Protein AF-A0A349BL53-F1 (afdb_monomer_lite)

Structure (mmCIF, N/CA/C/O backbone):
data_AF-A0A349BL53-F1
#
_entry.id   AF-A0A349BL53-F1
#
loop_
_atom_site.group_PDB
_atom_site.id
_atom_site.type_symbol
_atom_site.label_atom_id
_atom_site.label_alt_id
_atom_site.label_comp_id
_atom_site.label_asym_id
_atom_site.label_entity_id
_atom_site.label_seq_id
_atom_site.pdbx_PDB_ins_code
_atom_site.Cartn_x
_atom_site.Cartn_y
_atom_site.Cartn_z
_atom_site.occupancy
_atom_site.B_iso_or_equiv
_atom_site.auth_seq_id
_atom_site.auth_comp_id
_atom_site.auth_asym_id
_atom_site.auth_atom_id
_atom_site.pdbx_PDB_model_num
ATOM 1 N N . MET A 1 1 ? -9.165 11.372 7.588 1.00 89.75 1 MET A N 1
ATOM 2 C CA . MET A 1 1 ? -8.861 10.393 6.516 1.00 89.75 1 MET A CA 1
ATOM 3 C C . MET A 1 1 ? -7.797 10.986 5.606 1.00 89.75 1 MET A C 1
ATOM 5 O O . MET A 1 1 ? -7.931 12.148 5.241 1.00 89.75 1 MET A O 1
ATOM 9 N N . TYR A 1 2 ? -6.776 10.208 5.248 1.00 96.00 2 TYR A N 1
ATOM 10 C CA . TYR A 1 2 ? -5.708 10.583 4.321 1.00 96.00 2 TYR A CA 1
ATOM 11 C C . TYR A 1 2 ? -5.761 9.689 3.077 1.00 96.00 2 TYR A C 1
ATOM 13 O O . TYR A 1 2 ? -5.496 8.489 3.150 1.00 96.00 2 TYR A O 1
ATOM 21 N N . ASN A 1 3 ? -6.157 10.275 1.949 1.00 96.12 3 ASN A N 1
ATOM 22 C CA . ASN A 1 3 ? -6.179 9.621 0.642 1.00 96.12 3 ASN A CA 1
ATOM 23 C C . ASN A 1 3 ? -4.854 9.888 -0.073 1.00 96.12 3 ASN A C 1
ATOM 25 O O . ASN A 1 3 ? -4.431 11.043 -0.137 1.00 96.12 3 ASN A O 1
ATOM 29 N N . CYS A 1 4 ? -4.209 8.848 -0.593 1.00 94.88 4 CYS A N 1
ATOM 30 C CA . CYS A 1 4 ? -2.828 8.959 -1.051 1.00 94.88 4 CYS A CA 1
ATOM 31 C C . CYS A 1 4 ? -2.473 7.955 -2.153 1.00 94.88 4 CYS A C 1
ATOM 33 O O . CYS A 1 4 ? -3.197 6.993 -2.411 1.00 94.88 4 CYS A O 1
ATOM 35 N N . GLY A 1 5 ? -1.361 8.208 -2.843 1.00 92.38 5 GLY A N 1
ATOM 36 C CA . GLY A 1 5 ? -0.928 7.404 -3.986 1.00 92.38 5 GLY A CA 1
ATOM 37 C C . GLY A 1 5 ? -0.255 6.091 -3.592 1.00 92.38 5 GLY A C 1
ATOM 38 O O . GLY A 1 5 ? 0.064 5.298 -4.478 1.00 92.38 5 GLY A O 1
ATOM 39 N N . GLY A 1 6 ? -0.005 5.892 -2.296 1.00 90.88 6 GLY A N 1
ATOM 40 C CA . GLY A 1 6 ? 0.696 4.738 -1.756 1.00 90.88 6 GLY A CA 1
ATOM 41 C C . GLY A 1 6 ? 2.187 4.731 -2.078 1.00 90.88 6 GLY A C 1
ATOM 42 O O . GLY A 1 6 ? 2.806 3.713 -1.848 1.00 90.88 6 GLY A O 1
ATOM 43 N N . TYR A 1 7 ? 2.757 5.805 -2.628 1.00 95.50 7 TYR A N 1
ATOM 44 C CA . TYR A 1 7 ? 4.176 5.932 -3.010 1.00 95.50 7 TYR A CA 1
ATOM 45 C C . TYR A 1 7 ? 4.871 7.062 -2.228 1.00 95.50 7 TYR A C 1
ATOM 47 O O . TYR A 1 7 ? 5.886 7.619 -2.636 1.00 95.50 7 TYR A O 1
ATOM 55 N N . GLU A 1 8 ? 4.283 7.445 -1.100 1.00 96.00 8 GLU A N 1
ATOM 56 C CA . GLU A 1 8 ? 4.856 8.389 -0.155 1.00 96.00 8 GLU A CA 1
ATOM 57 C C . GLU A 1 8 ? 6.094 7.781 0.518 1.00 96.00 8 GLU A C 1
ATOM 59 O O . GLU A 1 8 ? 6.185 6.567 0.712 1.00 96.00 8 GLU A O 1
ATOM 64 N N . SER A 1 9 ? 7.049 8.622 0.917 1.00 96.56 9 SER A N 1
ATOM 65 C CA . SER A 1 9 ? 8.196 8.136 1.679 1.00 96.56 9 SER A CA 1
ATOM 66 C C . SER A 1 9 ? 7.756 7.648 3.061 1.00 96.56 9 SER A C 1
ATOM 68 O O . SER A 1 9 ? 6.836 8.191 3.684 1.00 96.56 9 SER A O 1
ATOM 70 N N . VAL A 1 10 ? 8.443 6.629 3.574 1.00 97.50 10 VAL A N 1
ATOM 71 C CA . VAL A 1 10 ? 8.178 6.089 4.916 1.00 97.50 10 VAL A CA 1
ATOM 72 C C . VAL A 1 10 ? 8.403 7.164 5.979 1.00 97.50 10 VAL A C 1
ATOM 74 O O . VAL A 1 10 ? 7.678 7.224 6.970 1.00 97.50 10 VAL A O 1
ATOM 77 N N . GLU A 1 11 ? 9.380 8.042 5.764 1.00 98.00 11 GLU A N 1
ATOM 78 C CA . GLU A 1 11 ? 9.682 9.185 6.619 1.00 98.00 11 GLU A CA 1
ATOM 79 C C . GLU A 1 11 ? 8.480 10.126 6.717 1.00 98.00 11 GLU A C 1
ATOM 81 O O . GLU A 1 11 ? 8.101 10.506 7.822 1.00 98.00 11 GLU A O 1
ATOM 86 N N . THR A 1 12 ? 7.834 10.449 5.590 1.00 97.19 12 THR A N 1
ATOM 87 C CA . THR A 1 12 ? 6.620 11.272 5.588 1.00 97.19 12 THR A CA 1
ATOM 88 C C . THR A 1 12 ? 5.489 10.592 6.347 1.00 97.19 12 THR A C 1
ATOM 90 O O . THR A 1 12 ? 4.846 11.247 7.162 1.00 97.19 12 THR A O 1
ATOM 93 N N . ILE A 1 13 ? 5.264 9.289 6.147 1.00 98.31 13 ILE A N 1
ATOM 94 C CA . ILE A 1 13 ? 4.195 8.583 6.868 1.00 98.31 13 ILE A CA 1
ATOM 95 C C . ILE A 1 13 ? 4.471 8.559 8.376 1.00 98.31 13 ILE A C 1
ATOM 97 O O . ILE A 1 13 ? 3.557 8.809 9.156 1.00 98.31 13 ILE A O 1
ATOM 101 N N . LYS A 1 14 ? 5.718 8.353 8.818 1.00 98.19 14 LYS A N 1
ATOM 102 C CA . LYS A 1 14 ? 6.083 8.397 10.250 1.00 98.19 14 LYS A CA 1
ATOM 103 C C . LYS A 1 14 ? 5.747 9.728 10.918 1.00 98.19 14 LYS A C 1
ATOM 105 O O . LYS A 1 14 ? 5.334 9.735 12.073 1.00 98.19 14 LYS A O 1
ATOM 110 N N . LEU A 1 15 ? 5.896 10.845 10.205 1.00 98.12 15 LEU A N 1
ATOM 111 C CA . LEU A 1 15 ? 5.556 12.174 10.728 1.00 98.12 15 LEU A CA 1
ATOM 112 C C . LEU A 1 15 ? 4.051 12.360 10.975 1.00 98.12 15 LEU A C 1
ATOM 114 O O . LEU A 1 15 ? 3.662 13.284 11.684 1.00 98.12 15 LEU A O 1
ATOM 118 N N . LEU A 1 16 ? 3.213 11.500 10.396 1.00 97.75 16 LEU A N 1
ATOM 119 C CA . LEU A 1 16 ? 1.758 11.541 10.523 1.00 97.75 16 LEU A CA 1
ATOM 120 C C . LEU A 1 16 ? 1.219 10.633 11.647 1.00 97.75 16 LEU A C 1
ATOM 122 O O . LEU A 1 16 ? -0.000 10.560 11.833 1.00 97.75 16 LEU A O 1
ATOM 126 N N . ASP A 1 17 ? 2.096 9.962 12.406 1.00 97.88 17 ASP A N 1
ATOM 127 C CA . ASP A 1 17 ? 1.692 9.067 13.495 1.00 97.88 17 ASP A CA 1
ATOM 128 C C . ASP A 1 17 ? 0.894 9.818 14.573 1.00 97.88 17 ASP A C 1
ATOM 130 O O . ASP A 1 17 ? 1.277 10.889 15.043 1.00 97.88 17 ASP A O 1
ATOM 134 N N . GLY A 1 18 ? -0.260 9.263 14.936 1.00 97.38 18 GLY A N 1
ATOM 135 C CA . GLY A 1 18 ? -1.221 9.880 15.853 1.00 97.38 18 GLY A CA 1
ATOM 136 C C . GLY A 1 18 ? -2.084 11.001 15.259 1.00 97.38 18 GLY A C 1
ATOM 137 O O . GLY A 1 18 ? -3.004 11.448 15.939 1.00 97.38 18 GLY A O 1
ATOM 138 N N . ILE A 1 19 ? -1.845 11.434 14.014 1.00 97.88 19 ILE A N 1
ATOM 139 C CA . ILE A 1 19 ? -2.633 12.491 13.349 1.00 97.88 19 ILE A CA 1
ATOM 140 C C . ILE A 1 19 ? -3.746 11.893 12.482 1.00 97.88 19 ILE A C 1
ATOM 142 O O . ILE A 1 19 ? -4.841 12.448 12.386 1.00 97.88 19 ILE A O 1
ATOM 146 N N . ILE A 1 20 ? -3.468 10.771 11.818 1.00 98.12 20 ILE A N 1
ATOM 147 C CA . ILE A 1 20 ? -4.371 10.184 10.829 1.00 98.12 20 ILE A CA 1
ATOM 148 C C . ILE A 1 20 ? -5.093 8.973 11.411 1.00 98.12 2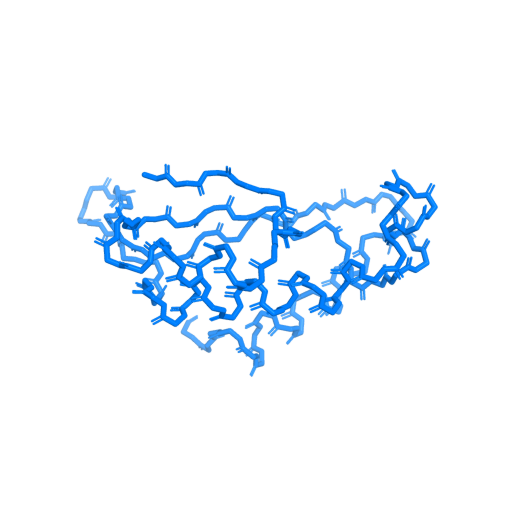0 ILE A C 1
ATOM 150 O O . ILE A 1 20 ? -4.470 7.979 11.767 1.00 98.12 20 ILE A O 1
ATOM 154 N N . ASP A 1 21 ? -6.426 9.019 11.428 1.00 97.94 21 ASP A N 1
ATOM 155 C CA . ASP A 1 21 ? -7.235 7.866 11.842 1.00 97.94 21 ASP A CA 1
ATOM 156 C C . ASP A 1 21 ? -7.381 6.813 10.737 1.00 97.94 21 ASP A C 1
ATOM 158 O O . ASP A 1 21 ? -7.393 5.614 11.006 1.00 97.94 21 ASP A O 1
ATOM 162 N N . ILE A 1 22 ? -7.517 7.244 9.478 1.00 98.38 22 ILE A N 1
ATOM 163 C CA . ILE A 1 22 ? -7.771 6.352 8.337 1.00 98.38 22 ILE A CA 1
ATOM 164 C C . ILE A 1 22 ? -6.826 6.691 7.196 1.00 98.38 22 ILE A C 1
ATOM 166 O O . ILE A 1 22 ? -6.876 7.814 6.683 1.00 98.38 22 ILE A O 1
ATOM 170 N N . TYR A 1 23 ? -6.050 5.702 6.763 1.00 98.56 23 TYR A N 1
ATOM 171 C CA . TYR A 1 23 ? -5.253 5.757 5.539 1.00 98.56 23 TYR A CA 1
ATOM 172 C C . TYR A 1 23 ? -5.983 5.057 4.397 1.00 98.56 23 TYR A C 1
ATOM 174 O O . TYR A 1 23 ? -6.547 3.978 4.580 1.00 98.56 23 TYR A O 1
ATOM 182 N N . MET A 1 24 ? -5.943 5.662 3.211 1.00 98.06 24 MET A N 1
ATOM 183 C CA . MET A 1 24 ? -6.529 5.104 1.996 1.00 98.06 24 MET A CA 1
ATOM 184 C C . MET A 1 24 ? -5.545 5.201 0.817 1.00 98.06 24 MET A C 1
ATOM 186 O O . MET A 1 24 ? -5.684 6.107 -0.008 1.00 98.06 24 MET A O 1
ATOM 190 N N . PRO A 1 25 ? -4.509 4.339 0.760 1.00 97.88 25 PRO A N 1
ATOM 191 C CA . PRO A 1 25 ? -3.538 4.341 -0.327 1.00 97.88 25 PRO A CA 1
ATOM 192 C C . PRO A 1 25 ? -4.047 3.611 -1.573 1.00 97.88 25 PRO A C 1
ATOM 194 O O . PRO A 1 25 ? -4.703 2.567 -1.487 1.00 97.88 25 PRO A O 1
ATOM 197 N N . ASP A 1 26 ? -3.641 4.114 -2.734 1.00 97.19 26 ASP A N 1
ATOM 198 C CA . ASP A 1 26 ? -3.749 3.405 -4.006 1.00 97.19 26 ASP A CA 1
ATOM 199 C C . ASP A 1 26 ? -2.553 2.468 -4.205 1.00 97.19 26 ASP A C 1
ATOM 201 O O . ASP A 1 26 ? -1.468 2.911 -4.563 1.00 97.19 26 ASP A O 1
ATOM 205 N N . PHE A 1 27 ? -2.744 1.158 -4.044 1.00 96.88 27 PHE A N 1
ATOM 206 C CA . PHE A 1 27 ? -1.727 0.155 -4.372 1.00 96.88 27 PHE A CA 1
ATOM 207 C C . PHE A 1 27 ? -1.884 -0.290 -5.831 1.00 96.88 27 PHE A C 1
ATOM 209 O O . PHE A 1 27 ? -2.620 -1.227 -6.156 1.00 96.88 27 PHE A O 1
ATOM 216 N N . LYS A 1 28 ? -1.215 0.425 -6.735 1.00 96.25 28 LYS A N 1
ATOM 217 C CA . LYS A 1 28 ? -1.454 0.368 -8.183 1.00 96.25 28 LYS A CA 1
ATOM 218 C C . LYS A 1 28 ? -0.787 -0.816 -8.880 1.00 96.25 28 LYS A C 1
ATOM 220 O O . LYS A 1 28 ? -1.374 -1.375 -9.801 1.00 96.25 28 LYS A O 1
ATOM 225 N N . TYR A 1 29 ? 0.418 -1.191 -8.451 1.00 97.94 29 TYR A N 1
ATOM 226 C CA . TYR A 1 29 ? 1.258 -2.152 -9.172 1.00 97.94 29 TYR A CA 1
ATOM 227 C C . TYR A 1 29 ? 1.927 -3.160 -8.240 1.00 97.94 29 TYR A C 1
ATOM 229 O O . TYR A 1 29 ? 2.484 -2.791 -7.213 1.00 97.94 29 TYR A O 1
ATOM 237 N N . GLY A 1 30 ? 1.935 -4.429 -8.643 1.00 97.38 30 GLY A N 1
ATOM 238 C CA . GLY A 1 30 ? 2.692 -5.510 -8.011 1.00 97.38 30 GLY A CA 1
ATOM 239 C C . GLY A 1 30 ? 4.094 -5.727 -8.594 1.00 97.38 30 GLY A C 1
ATOM 240 O O . GLY A 1 30 ? 4.826 -6.575 -8.092 1.00 97.38 30 GLY A O 1
ATOM 241 N N . ASN A 1 31 ? 4.471 -4.989 -9.646 1.00 97.00 31 ASN A N 1
ATOM 242 C CA . ASN A 1 31 ? 5.791 -5.042 -10.282 1.00 97.00 31 ASN A CA 1
ATOM 243 C C . ASN A 1 31 ? 6.259 -3.641 -10.725 1.00 97.00 31 ASN A C 1
ATOM 245 O O . ASN A 1 31 ? 5.449 -2.806 -11.137 1.00 97.00 31 ASN A O 1
ATOM 249 N N . ASN A 1 32 ? 7.573 -3.403 -10.682 1.00 97.69 32 ASN A N 1
ATOM 250 C CA . ASN A 1 32 ? 8.171 -2.113 -11.043 1.00 97.69 32 ASN A CA 1
ATOM 251 C C . ASN A 1 32 ? 8.217 -1.842 -12.546 1.00 97.69 32 ASN A C 1
ATOM 253 O O . ASN A 1 32 ? 8.273 -0.685 -12.952 1.00 97.69 32 ASN A O 1
ATOM 257 N N . GLU A 1 33 ? 8.173 -2.873 -13.389 1.00 97.56 33 GLU A N 1
ATOM 258 C CA . GLU A 1 33 ? 8.166 -2.688 -14.842 1.00 97.56 33 GLU A CA 1
ATOM 259 C C . GLU A 1 33 ? 6.925 -1.900 -15.286 1.00 97.56 33 GLU A C 1
ATOM 261 O O . GLU A 1 33 ? 7.029 -0.897 -15.997 1.00 97.56 33 GLU A O 1
ATOM 266 N N . SER A 1 34 ? 5.755 -2.301 -14.787 1.00 97.12 34 SER A N 1
ATOM 267 C CA . SER A 1 34 ? 4.480 -1.635 -15.062 1.00 97.12 34 SER A CA 1
ATOM 268 C C . SER A 1 34 ? 4.434 -0.248 -14.429 1.00 97.12 34 SER A C 1
ATOM 270 O O . SER A 1 34 ? 4.034 0.707 -15.092 1.00 97.12 34 SER A O 1
ATOM 272 N N . ALA A 1 35 ? 4.916 -0.105 -13.193 1.00 97.38 35 ALA A N 1
ATOM 273 C CA . ALA A 1 35 ? 4.964 1.184 -12.510 1.00 97.38 35 ALA A CA 1
ATOM 274 C C . ALA A 1 35 ? 5.871 2.203 -13.220 1.00 97.38 35 ALA A C 1
ATOM 276 O O . ALA A 1 35 ? 5.479 3.353 -13.436 1.00 97.38 35 ALA A O 1
ATOM 277 N N . LYS A 1 36 ? 7.051 1.768 -13.675 1.00 98.00 36 LYS A N 1
ATOM 278 C CA . LYS A 1 36 ? 7.964 2.576 -14.486 1.00 98.00 36 LYS A CA 1
ATOM 279 C C . LYS A 1 36 ? 7.312 2.987 -15.800 1.00 98.00 36 LYS A C 1
ATOM 281 O O . LYS A 1 36 ? 7.336 4.163 -16.152 1.00 98.00 36 LYS A O 1
ATOM 286 N N . LYS A 1 37 ? 6.727 2.029 -16.523 1.00 97.44 37 LYS A N 1
ATOM 287 C CA . LYS A 1 37 ? 6.161 2.255 -17.858 1.00 97.44 3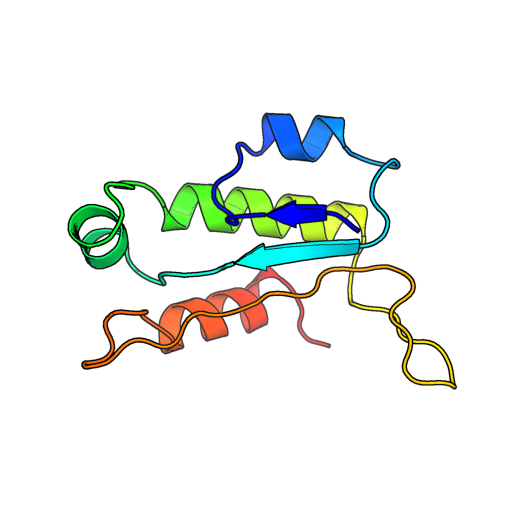7 LYS A CA 1
ATOM 288 C C . LYS A 1 37 ? 4.918 3.146 -17.837 1.00 97.44 37 LYS A C 1
ATOM 290 O O . LYS A 1 37 ? 4.759 3.974 -18.726 1.00 97.44 37 LYS A O 1
ATOM 295 N N . LEU A 1 38 ? 4.035 2.953 -16.860 1.00 96.56 38 LEU A N 1
ATOM 296 C CA . LEU A 1 38 ? 2.715 3.590 -16.814 1.00 96.56 38 LEU A CA 1
ATOM 297 C C . LEU A 1 38 ? 2.667 4.818 -15.899 1.00 96.56 38 LEU A C 1
ATOM 299 O O . LEU A 1 38 ? 1.705 5.581 -15.949 1.00 96.56 38 LEU A O 1
ATOM 303 N N . SER A 1 39 ? 3.654 5.006 -15.020 1.00 96.06 39 SER A N 1
ATOM 304 C CA . SER A 1 39 ? 3.638 6.088 -14.024 1.00 96.06 39 SER A CA 1
ATOM 305 C C . SER A 1 39 ? 5.014 6.678 -13.699 1.00 96.06 39 SER A C 1
ATOM 307 O O . SER A 1 39 ? 5.107 7.460 -12.761 1.00 96.06 39 SER A O 1
ATOM 309 N N . ALA A 1 40 ? 6.069 6.333 -14.450 1.00 97.00 40 ALA A N 1
ATOM 310 C CA . ALA A 1 40 ? 7.434 6.822 -14.226 1.00 97.00 40 ALA A CA 1
ATOM 311 C C . ALA A 1 40 ? 7.966 6.591 -12.793 1.00 97.00 40 ALA A C 1
ATOM 313 O O . ALA A 1 40 ? 8.813 7.343 -12.321 1.00 97.00 40 ALA A O 1
ATOM 314 N N . ALA A 1 41 ? 7.496 5.533 -12.122 1.00 96.94 41 ALA A N 1
ATOM 315 C CA . ALA A 1 41 ? 7.874 5.173 -10.754 1.00 96.94 41 ALA A CA 1
ATOM 316 C C . ALA A 1 41 ? 8.676 3.850 -10.754 1.00 96.94 41 ALA A C 1
ATOM 318 O O . ALA A 1 41 ? 8.077 2.772 -10.726 1.00 96.94 41 ALA A O 1
ATOM 319 N N . PRO A 1 42 ? 10.016 3.896 -10.884 1.00 97.19 42 PRO A N 1
ATOM 320 C CA . PRO A 1 42 ? 10.846 2.713 -11.131 1.00 97.19 42 PRO A CA 1
ATOM 321 C C . PRO A 1 42 ? 11.062 1.790 -9.920 1.00 97.19 42 PRO A C 1
ATOM 323 O O . PRO A 1 42 ? 11.464 0.648 -10.113 1.00 97.19 42 PRO A O 1
ATOM 326 N N . ASP A 1 43 ? 10.800 2.268 -8.710 1.00 97.69 43 ASP A N 1
ATOM 327 C CA . ASP A 1 43 ? 10.955 1.598 -7.406 1.00 97.69 43 ASP A CA 1
ATOM 328 C C . ASP A 1 43 ? 9.630 1.607 -6.614 1.00 97.69 43 ASP A C 1
ATOM 330 O O . ASP A 1 43 ? 9.594 1.578 -5.381 1.00 97.69 43 ASP A O 1
ATOM 334 N N . TYR A 1 44 ? 8.510 1.686 -7.343 1.00 97.75 44 TYR A N 1
ATOM 335 C CA . TYR A 1 44 ? 7.168 1.802 -6.781 1.00 97.75 44 TYR A CA 1
ATOM 336 C C . TYR A 1 44 ? 6.850 0.723 -5.756 1.00 97.75 44 TYR A C 1
ATOM 338 O O . TYR A 1 44 ? 6.311 1.032 -4.700 1.00 97.75 44 TYR A O 1
ATOM 346 N N . VAL A 1 45 ? 7.146 -0.541 -6.059 1.00 97.56 45 VAL A N 1
ATOM 347 C CA . VAL A 1 45 ? 6.729 -1.665 -5.218 1.00 97.56 45 VAL A CA 1
ATOM 348 C C . VAL A 1 45 ? 7.411 -1.603 -3.856 1.00 97.56 45 VAL A C 1
ATOM 350 O O . VAL A 1 45 ? 6.760 -1.826 -2.839 1.00 97.56 45 VAL A O 1
ATOM 353 N N . GLU A 1 46 ? 8.702 -1.299 -3.809 1.00 97.69 46 GLU A N 1
ATOM 354 C CA . GLU A 1 46 ? 9.483 -1.230 -2.578 1.00 97.69 46 GLU A CA 1
ATOM 355 C C . GLU A 1 46 ? 9.004 -0.074 -1.702 1.00 97.69 46 GLU A C 1
ATOM 357 O O . GLU A 1 46 ? 8.677 -0.285 -0.529 1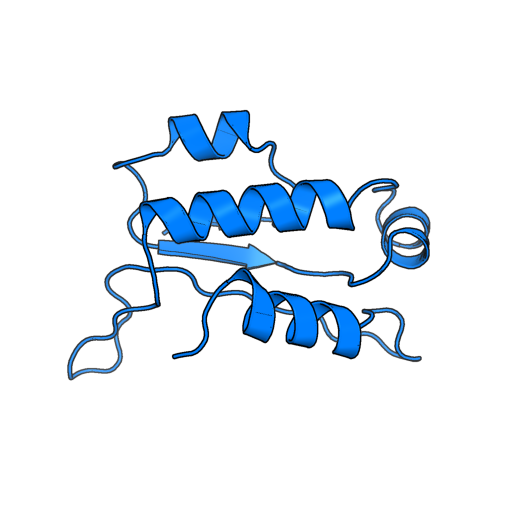.00 97.69 46 GLU A O 1
ATOM 362 N N . VAL A 1 47 ? 8.890 1.120 -2.291 1.00 98.00 47 VAL A N 1
ATOM 363 C CA . VAL A 1 47 ? 8.409 2.319 -1.593 1.00 98.00 47 VAL A CA 1
ATOM 364 C C . VAL A 1 47 ? 6.976 2.111 -1.112 1.00 98.00 47 VAL A C 1
ATOM 366 O O . VAL A 1 47 ? 6.690 2.326 0.066 1.00 98.00 47 VAL A O 1
ATOM 369 N N . ALA A 1 48 ? 6.091 1.595 -1.968 1.00 98.00 48 ALA A N 1
ATOM 370 C CA . ALA A 1 48 ? 4.689 1.420 -1.624 1.00 98.00 48 ALA A CA 1
ATOM 371 C C . ALA A 1 48 ? 4.457 0.374 -0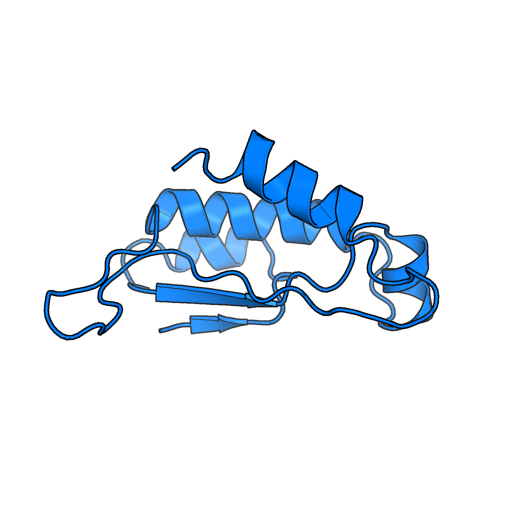.544 1.00 98.00 48 ALA A C 1
ATOM 373 O O . ALA A 1 48 ? 3.661 0.582 0.372 1.00 98.00 48 ALA A O 1
ATOM 374 N N . LYS A 1 49 ? 5.191 -0.741 -0.587 1.00 98.38 49 LYS A N 1
ATOM 375 C CA . LYS A 1 49 ? 5.157 -1.720 0.502 1.00 98.38 49 LYS A CA 1
ATOM 376 C C . LYS A 1 49 ? 5.638 -1.111 1.815 1.00 98.38 49 LYS A C 1
ATOM 378 O O . LYS A 1 49 ? 5.031 -1.383 2.848 1.00 98.38 49 LYS A O 1
ATOM 383 N N . GLY A 1 50 ? 6.703 -0.308 1.786 1.00 98.44 50 GLY A N 1
ATOM 384 C CA . GLY A 1 50 ? 7.206 0.402 2.962 1.00 98.44 50 GLY A CA 1
ATOM 385 C C . GLY A 1 50 ? 6.163 1.354 3.545 1.00 98.44 50 GLY A C 1
ATOM 386 O O . GLY A 1 50 ? 5.844 1.262 4.731 1.00 98.44 50 GLY A O 1
ATOM 387 N N . ALA A 1 51 ? 5.584 2.206 2.698 1.00 98.38 51 ALA A N 1
ATOM 388 C CA . ALA A 1 51 ? 4.559 3.170 3.081 1.00 98.38 51 ALA A CA 1
ATOM 389 C C . ALA A 1 51 ? 3.329 2.478 3.681 1.00 98.38 51 ALA A C 1
ATOM 391 O O . ALA A 1 51 ? 2.899 2.822 4.777 1.00 98.38 51 ALA A O 1
ATOM 392 N N . VAL A 1 52 ? 2.802 1.446 3.016 1.00 98.44 52 VAL A N 1
ATOM 393 C CA . VAL A 1 52 ? 1.593 0.732 3.456 1.00 98.44 52 VAL A CA 1
ATOM 394 C C . VAL A 1 52 ? 1.821 -0.022 4.769 1.00 98.44 52 VAL A C 1
ATOM 396 O O . VAL A 1 52 ? 0.934 -0.023 5.623 1.00 98.44 52 VAL A O 1
ATOM 399 N N . LYS A 1 53 ? 3.002 -0.623 4.976 1.00 98.56 53 LYS A N 1
ATOM 400 C CA . LYS A 1 53 ? 3.361 -1.236 6.268 1.00 98.56 53 LYS A CA 1
ATOM 401 C C . LYS A 1 53 ? 3.390 -0.207 7.391 1.00 98.56 53 LYS A C 1
ATOM 403 O O . LYS A 1 53 ? 2.876 -0.477 8.472 1.00 98.56 53 LYS A O 1
ATOM 408 N N . GLU A 1 54 ? 3.972 0.963 7.140 1.00 98.62 54 GLU A N 1
ATOM 409 C CA . GLU A 1 54 ? 4.029 2.031 8.138 1.00 98.62 54 GLU A CA 1
ATOM 410 C C . GLU A 1 54 ? 2.637 2.610 8.422 1.00 98.62 54 GLU A C 1
ATOM 412 O O . GLU A 1 54 ? 2.278 2.777 9.584 1.00 98.62 54 GLU A O 1
ATOM 417 N N . MET A 1 55 ? 1.807 2.817 7.393 1.00 98.56 55 MET A N 1
ATOM 418 C CA . MET A 1 55 ? 0.404 3.204 7.566 1.00 98.56 55 MET A CA 1
ATOM 419 C C . MET A 1 55 ? -0.328 2.184 8.447 1.00 98.56 55 MET A C 1
ATOM 421 O O . MET A 1 55 ? -0.938 2.561 9.446 1.00 98.56 55 MET A O 1
ATOM 425 N N . HIS A 1 56 ? -0.229 0.887 8.130 1.00 98.50 56 HIS A N 1
ATOM 426 C CA . HIS A 1 56 ? -0.855 -0.181 8.918 1.00 98.50 56 HIS A CA 1
ATOM 427 C C . HIS A 1 56 ? -0.351 -0.214 10.363 1.00 98.50 56 HIS A C 1
ATOM 429 O O . HIS A 1 56 ? -1.164 -0.327 11.273 1.00 98.50 56 HIS A O 1
ATOM 435 N N . ARG A 1 57 ? 0.953 -0.024 10.603 1.00 98.44 57 ARG A N 1
ATOM 436 C CA . ARG A 1 57 ? 1.524 0.053 11.960 1.00 98.44 57 ARG A CA 1
ATOM 437 C C . ARG A 1 57 ? 0.841 1.128 12.816 1.00 98.44 57 ARG A C 1
ATOM 439 O O . ARG A 1 57 ? 0.639 0.909 14.008 1.00 98.44 57 ARG A O 1
ATOM 446 N N . GLN A 1 58 ? 0.498 2.274 12.227 1.00 98.50 58 GLN A N 1
ATOM 447 C CA . GLN A 1 58 ? -0.084 3.412 12.951 1.00 98.50 58 GLN A CA 1
ATOM 448 C C . GLN A 1 58 ? -1.577 3.239 13.265 1.00 98.50 58 GLN A C 1
ATOM 450 O O . GLN A 1 58 ? -2.051 3.606 14.348 1.00 98.50 58 GLN A O 1
ATOM 455 N N . VAL A 1 59 ? -2.350 2.698 12.317 1.00 98.38 59 VAL A N 1
ATOM 456 C CA . VAL A 1 59 ? -3.823 2.672 12.425 1.00 98.38 59 VAL A CA 1
ATOM 457 C C . VAL A 1 59 ? -4.426 1.276 12.579 1.00 98.38 59 VAL A C 1
ATOM 459 O O . VAL A 1 59 ? -5.551 1.170 13.067 1.00 98.38 59 VAL A O 1
ATOM 462 N N . GLY A 1 60 ? -3.681 0.225 12.240 1.00 98.12 60 GLY A N 1
ATOM 463 C CA . GLY A 1 60 ? -4.118 -1.169 12.254 1.00 98.12 60 GLY A CA 1
ATOM 464 C C . GLY A 1 60 ? -5.149 -1.502 11.174 1.00 98.12 60 GLY A C 1
ATOM 465 O O . GLY A 1 60 ? -5.309 -0.791 10.176 1.00 98.12 60 GLY A O 1
ATOM 466 N N . ASP A 1 61 ? -5.865 -2.605 11.390 1.00 97.75 61 ASP A N 1
ATOM 467 C CA . ASP A 1 61 ? -6.955 -3.039 10.516 1.00 97.75 61 ASP A CA 1
ATOM 468 C C . ASP A 1 61 ? -8.142 -2.074 10.552 1.00 97.75 61 ASP A C 1
ATOM 470 O O . ASP A 1 61 ? -8.392 -1.391 11.550 1.00 97.75 61 ASP A O 1
ATOM 474 N N . LEU A 1 62 ? -8.894 -2.036 9.450 1.00 97.19 62 LEU A N 1
ATOM 475 C CA . LEU A 1 62 ? -10.061 -1.176 9.311 1.00 97.19 62 LEU A CA 1
ATOM 476 C C . LEU A 1 62 ? -11.153 -1.547 10.322 1.00 97.19 62 LEU A C 1
ATOM 478 O O . LEU A 1 62 ? -11.769 -2.608 10.249 1.00 97.19 62 LEU A O 1
ATOM 482 N N . LYS A 1 63 ? -11.428 -0.630 11.246 1.00 97.38 63 LYS A N 1
ATOM 483 C CA . LYS A 1 63 ? -12.522 -0.703 12.211 1.00 97.38 63 LYS A CA 1
ATOM 484 C C . LYS A 1 63 ? -13.731 0.040 11.671 1.00 97.38 63 LYS A C 1
ATOM 486 O O . LYS A 1 63 ? -13.658 1.231 11.357 1.00 97.38 63 LYS A O 1
ATOM 491 N N . ILE A 1 64 ? -14.846 -0.673 11.605 1.00 97.12 64 ILE A N 1
ATOM 492 C CA . ILE A 1 64 ? -16.127 -0.183 11.108 1.00 97.12 64 ILE A CA 1
ATOM 493 C C . ILE A 1 64 ? -17.140 -0.250 12.253 1.00 97.12 64 ILE A C 1
ATOM 495 O O . ILE A 1 64 ? -17.165 -1.222 13.008 1.00 97.12 64 ILE A O 1
ATOM 499 N N . ASP A 1 65 ? -17.951 0.792 12.411 1.00 96.44 65 ASP A N 1
ATOM 500 C CA . ASP A 1 65 ? -19.002 0.818 13.424 1.00 96.44 65 ASP A CA 1
ATOM 501 C C . ASP A 1 65 ? -20.234 -0.014 13.026 1.00 96.44 65 ASP A C 1
ATOM 503 O O . ASP A 1 65 ? -20.364 -0.516 11.909 1.00 96.44 65 ASP A O 1
ATOM 507 N N . LYS A 1 66 ? -21.202 -0.125 13.943 1.00 96.88 66 LYS A N 1
ATOM 508 C CA . LYS A 1 66 ? -22.459 -0.863 13.718 1.00 96.88 66 LYS A CA 1
ATOM 509 C C . LYS A 1 66 ? -23.328 -0.324 12.569 1.00 96.88 66 LYS A C 1
ATOM 511 O O . LYS A 1 66 ? -24.314 -0.960 12.214 1.00 96.88 66 LYS A O 1
ATOM 516 N N . ARG A 1 67 ? -23.023 0.864 12.039 1.00 96.75 67 ARG A N 1
ATOM 517 C CA . ARG A 1 67 ? -23.727 1.508 10.921 1.00 96.75 67 ARG A CA 1
ATOM 518 C C . ARG A 1 67 ? -22.962 1.365 9.602 1.00 96.75 67 ARG A C 1
ATOM 520 O O . ARG A 1 67 ? -23.434 1.881 8.594 1.00 96.75 67 ARG A O 1
ATOM 527 N N . GLY A 1 68 ? -21.812 0.689 9.596 1.00 94.44 68 GLY A N 1
ATOM 528 C CA . GLY A 1 68 ? -20.983 0.530 8.404 1.00 94.44 68 GLY A CA 1
ATOM 529 C C . GLY A 1 68 ? -20.015 1.692 8.155 1.00 94.44 68 GLY A C 1
ATOM 530 O O . GLY A 1 68 ? -19.450 1.776 7.067 1.00 94.44 68 GLY A O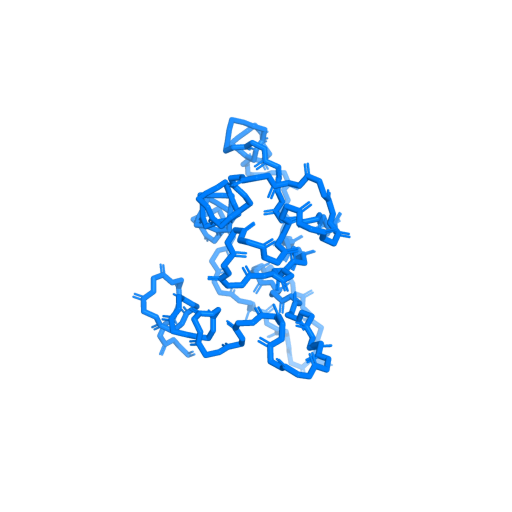 1
ATOM 531 N N . ILE A 1 69 ? -19.809 2.592 9.122 1.00 96.00 69 ILE A N 1
ATOM 532 C CA . ILE A 1 69 ? -18.918 3.748 8.964 1.00 96.00 69 ILE A CA 1
ATOM 533 C C . ILE A 1 69 ? -17.517 3.390 9.463 1.00 96.00 69 ILE A C 1
ATOM 535 O O . ILE A 1 69 ? -17.340 2.979 10.611 1.00 96.00 69 ILE A O 1
ATOM 539 N N . ALA A 1 70 ? -16.509 3.565 8.606 1.00 96.56 70 ALA A N 1
ATOM 540 C CA . ALA A 1 70 ? -15.108 3.404 8.982 1.00 96.56 70 ALA A CA 1
ATOM 541 C C . ALA A 1 70 ? -14.690 4.482 9.994 1.00 96.56 70 ALA A C 1
ATOM 543 O O . ALA A 1 70 ? -14.897 5.672 9.756 1.00 96.56 70 ALA A O 1
ATOM 544 N N . GLN A 1 71 ? -14.084 4.064 11.106 1.00 97.38 71 GLN A N 1
ATOM 545 C CA . GLN A 1 71 ? -13.663 4.961 12.189 1.00 97.38 71 GLN A CA 1
ATOM 546 C C . GLN A 1 71 ? -12.144 5.108 12.277 1.00 97.38 71 GLN A C 1
ATOM 548 O O . GLN A 1 71 ? -11.649 6.198 12.543 1.00 97.38 71 GLN A O 1
ATOM 553 N N . ARG A 1 72 ? -11.401 4.019 12.055 1.00 98.06 72 ARG A N 1
ATOM 554 C CA . ARG A 1 72 ? -9.933 3.992 12.103 1.00 98.06 72 ARG A CA 1
ATOM 555 C C . ARG A 1 72 ? -9.412 2.800 11.309 1.00 98.06 72 ARG A C 1
ATOM 557 O O . ARG A 1 72 ? -10.083 1.775 11.286 1.00 98.06 72 ARG A O 1
ATOM 564 N N . GLY A 1 73 ? -8.235 2.902 10.708 1.00 98.00 73 GLY A N 1
ATOM 565 C CA . GLY A 1 73 ? -7.531 1.771 10.100 1.00 98.00 73 GLY A CA 1
ATOM 566 C C . GLY A 1 73 ? -7.139 1.995 8.644 1.00 98.00 73 GLY A C 1
ATOM 567 O O . GLY A 1 73 ? -7.274 3.090 8.096 1.00 98.00 73 GLY A O 1
ATOM 568 N N . LEU A 1 74 ? -6.602 0.951 8.024 1.00 98.31 74 LEU A N 1
ATOM 569 C CA . LEU A 1 74 ? -6.087 0.996 6.660 1.00 98.31 74 LEU A CA 1
ATOM 570 C C . LEU A 1 74 ? -7.104 0.439 5.649 1.00 98.31 74 LEU A C 1
ATOM 572 O O . LEU A 1 74 ? -7.529 -0.709 5.763 1.00 98.31 74 LEU A O 1
ATOM 576 N N . LEU A 1 75 ? -7.438 1.226 4.622 1.00 97.44 75 LEU A N 1
ATOM 577 C CA . LEU A 1 75 ? -8.276 0.824 3.487 1.00 97.44 75 LEU A CA 1
ATOM 578 C C . LEU A 1 75 ? -7.472 0.884 2.180 1.00 97.44 75 LEU A C 1
ATOM 580 O O . LEU A 1 75 ? -7.306 1.947 1.592 1.00 97.44 75 LEU A O 1
ATOM 584 N N . ILE A 1 76 ? -6.978 -0.256 1.696 1.00 97.62 76 ILE A N 1
ATOM 585 C CA . ILE A 1 76 ? -6.175 -0.303 0.465 1.00 97.62 76 ILE A CA 1
ATOM 586 C C . ILE A 1 76 ? -7.087 -0.325 -0.763 1.00 97.62 76 ILE A C 1
ATOM 588 O O . ILE A 1 76 ? -7.939 -1.205 -0.895 1.00 97.62 76 ILE A O 1
ATOM 592 N N . ARG A 1 77 ? -6.856 0.587 -1.711 1.00 97.44 77 ARG A N 1
ATOM 593 C CA . ARG A 1 77 ? -7.473 0.532 -3.040 1.00 97.44 77 ARG A CA 1
ATOM 594 C C . ARG A 1 77 ? -6.494 -0.086 -4.023 1.00 97.44 77 ARG A C 1
ATOM 596 O O . ARG A 1 77 ? -5.437 0.474 -4.290 1.00 97.44 77 ARG A O 1
ATOM 603 N N . HIS A 1 78 ? -6.836 -1.245 -4.571 1.00 96.88 78 HIS A N 1
ATOM 604 C CA . HIS A 1 78 ? -6.027 -1.873 -5.609 1.00 96.88 78 HIS A CA 1
ATOM 605 C C . HIS A 1 78 ? -6.559 -1.518 -6.999 1.00 96.88 78 HIS A C 1
ATOM 607 O O . HIS A 1 78 ? -7.737 -1.727 -7.292 1.00 96.88 78 HIS A O 1
ATOM 613 N N . LEU A 1 79 ? -5.685 -0.999 -7.862 1.00 94.19 79 LEU A N 1
ATOM 614 C CA . LEU A 1 79 ? -6.019 -0.735 -9.258 1.00 94.19 79 LEU A CA 1
ATOM 615 C C . LEU A 1 79 ? -5.968 -2.040 -10.058 1.00 94.19 79 LEU A C 1
ATOM 617 O O . LEU A 1 79 ? -4.942 -2.708 -10.075 1.00 94.19 79 LEU A O 1
ATOM 621 N N . VAL A 1 80 ? -7.044 -2.372 -10.768 1.00 94.19 80 VAL A N 1
ATOM 622 C CA . VAL A 1 80 ? -7.059 -3.489 -11.723 1.00 94.19 80 VAL A CA 1
ATOM 623 C C . VAL A 1 80 ? -6.830 -2.938 -13.125 1.00 94.19 80 VAL A C 1
ATOM 625 O O . VAL A 1 80 ? -7.513 -2.008 -13.549 1.00 94.19 80 VAL A O 1
ATOM 628 N N . LEU A 1 81 ? -5.867 -3.512 -13.847 1.00 94.88 81 LEU A N 1
ATOM 629 C CA . LEU A 1 81 ? -5.496 -3.098 -15.200 1.00 94.88 81 LEU A CA 1
ATOM 630 C C . LEU A 1 81 ? -5.641 -4.256 -16.193 1.00 94.88 81 LEU A C 1
ATOM 632 O O . LEU A 1 81 ? -5.446 -5.415 -15.809 1.00 94.88 81 LEU A O 1
ATOM 636 N N . PRO A 1 82 ? -5.943 -3.960 -17.472 1.00 94.75 82 PRO A N 1
ATOM 637 C CA . PRO A 1 82 ? -6.009 -4.976 -18.514 1.00 94.75 82 PRO A CA 1
ATOM 638 C C . PRO A 1 82 ? -4.669 -5.701 -18.667 1.00 94.75 82 PRO A C 1
ATOM 640 O O . PRO A 1 82 ? -3.613 -5.192 -18.285 1.00 94.75 82 PRO A O 1
ATOM 643 N N . SER A 1 83 ? -4.720 -6.907 -19.234 1.00 94.88 83 SER A N 1
ATOM 644 C CA . SER A 1 83 ? -3.533 -7.724 -19.524 1.00 94.88 83 SER A CA 1
ATOM 645 C C . SER A 1 83 ? -2.646 -8.002 -18.301 1.00 94.88 83 SER A C 1
ATOM 647 O O . SER A 1 83 ? -1.434 -8.147 -18.432 1.00 94.88 83 SER A O 1
ATOM 649 N N . SER A 1 84 ? -3.241 -8.061 -17.103 1.00 92.25 84 SER A N 1
ATOM 650 C CA . SER A 1 84 ? -2.555 -8.339 -15.831 1.00 92.25 84 SER A CA 1
ATOM 651 C C . SER A 1 84 ? -1.462 -7.332 -15.445 1.00 92.25 84 SER A C 1
ATOM 653 O O . SER A 1 84 ? -0.646 -7.618 -14.569 1.00 92.25 84 SER A O 1
ATOM 655 N N . LEU A 1 85 ? -1.467 -6.132 -16.036 1.00 95.62 85 LEU A N 1
ATOM 656 C CA . LEU A 1 85 ? -0.428 -5.116 -15.817 1.00 95.62 85 LEU A CA 1
ATOM 657 C C . LEU A 1 85 ? -0.343 -4.637 -14.360 1.00 95.62 85 LEU A C 1
ATOM 659 O O . LEU A 1 85 ? 0.711 -4.215 -13.896 1.00 95.62 85 LEU A O 1
ATOM 663 N N . ALA A 1 86 ? -1.435 -4.742 -13.603 1.00 95.44 86 ALA A N 1
ATOM 664 C CA . ALA A 1 86 ? -1.445 -4.375 -12.192 1.00 95.44 86 ALA A CA 1
ATOM 665 C C . ALA A 1 86 ? -0.644 -5.340 -11.300 1.00 95.44 86 ALA A C 1
ATOM 667 O O . ALA A 1 86 ? -0.306 -4.975 -10.178 1.00 95.44 86 ALA A O 1
ATOM 668 N N . GLY A 1 87 ? -0.343 -6.569 -11.740 1.00 96.69 87 GLY A N 1
ATOM 669 C CA . GLY A 1 87 ? 0.274 -7.576 -10.865 1.00 96.69 87 GLY A CA 1
ATOM 670 C C . GLY A 1 87 ? -0.599 -7.899 -9.645 1.00 96.69 87 GLY A C 1
ATOM 671 O O . GLY A 1 87 ? -0.120 -7.949 -8.512 1.00 96.69 87 GLY A O 1
ATOM 672 N N . THR A 1 88 ? -1.912 -8.050 -9.852 1.00 96.88 88 THR A N 1
ATOM 673 C CA . THR A 1 88 ? -2.898 -8.225 -8.771 1.00 96.88 88 THR A CA 1
ATOM 674 C C . THR A 1 88 ? -2.566 -9.393 -7.853 1.00 96.88 88 THR A C 1
ATOM 676 O O . THR A 1 88 ? -2.751 -9.300 -6.643 1.00 96.88 88 THR A O 1
ATOM 679 N N . ARG A 1 89 ? -2.027 -10.490 -8.392 1.00 96.88 89 ARG A N 1
ATOM 680 C CA . ARG A 1 89 ? -1.641 -11.650 -7.583 1.00 96.88 89 ARG A CA 1
ATOM 681 C C . ARG A 1 89 ? -0.541 -11.293 -6.584 1.00 96.88 89 ARG A C 1
ATOM 683 O O . ARG A 1 89 ? -0.577 -11.751 -5.443 1.00 96.88 89 ARG A O 1
ATOM 690 N N . GLU A 1 90 ? 0.431 -10.495 -7.003 1.00 97.56 90 GLU A N 1
ATOM 691 C CA . GLU A 1 90 ? 1.550 -10.037 -6.186 1.00 97.56 90 GLU A CA 1
ATOM 692 C C . GLU A 1 90 ? 1.070 -9.050 -5.120 1.00 97.56 90 GLU A C 1
ATOM 694 O O . GLU A 1 90 ? 1.446 -9.196 -3.955 1.00 97.56 90 GLU A O 1
ATOM 699 N N . VAL A 1 91 ? 0.181 -8.118 -5.488 1.00 97.50 91 VAL A N 1
ATOM 700 C CA . VAL A 1 91 ? -0.437 -7.177 -4.539 1.00 97.50 91 VAL A CA 1
ATOM 701 C C . VAL A 1 91 ? -1.250 -7.921 -3.481 1.00 97.50 91 VAL A C 1
ATOM 703 O O . VAL A 1 91 ? -1.021 -7.735 -2.290 1.00 97.50 91 VAL A O 1
ATOM 706 N N . MET A 1 92 ? -2.142 -8.829 -3.882 1.00 97.25 92 MET A N 1
ATOM 707 C CA . MET A 1 92 ? -2.964 -9.588 -2.931 1.00 97.25 92 MET A CA 1
ATOM 708 C C . MET A 1 92 ? -2.113 -10.483 -2.027 1.00 97.25 92 MET A C 1
ATOM 710 O O . MET A 1 92 ? -2.372 -10.583 -0.830 1.00 97.25 92 MET A O 1
ATOM 714 N N . ARG A 1 93 ? -1.051 -11.098 -2.568 1.00 97.81 93 ARG A N 1
ATOM 715 C CA . ARG A 1 93 ? -0.092 -11.874 -1.769 1.00 97.81 93 ARG A CA 1
ATOM 716 C C . ARG A 1 93 ? 0.604 -11.000 -0.728 1.00 97.81 93 ARG A C 1
ATOM 718 O O . ARG A 1 93 ? 0.78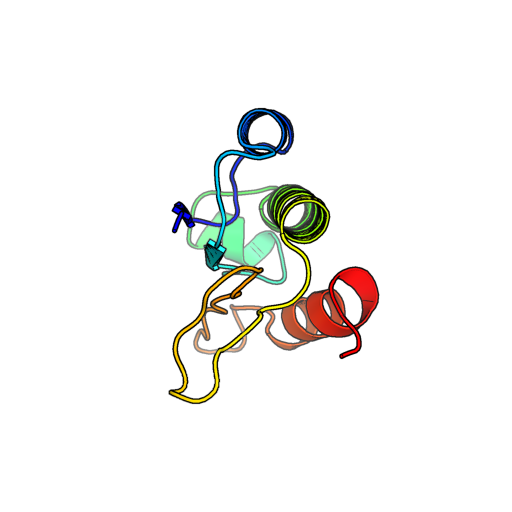4 -11.463 0.393 1.00 97.81 93 ARG A O 1
ATOM 725 N N . PHE A 1 94 ? 1.009 -9.787 -1.098 1.00 97.88 94 PHE A N 1
ATOM 726 C CA . PHE A 1 94 ? 1.605 -8.826 -0.176 1.00 97.88 94 PHE A CA 1
ATOM 727 C C . PHE A 1 94 ? 0.630 -8.469 0.950 1.00 97.88 94 PHE A C 1
ATOM 729 O O . PHE A 1 94 ? 0.967 -8.652 2.116 1.00 97.88 94 PHE A O 1
ATOM 736 N N . VAL A 1 95 ? -0.594 -8.056 0.608 1.00 97.56 95 VAL A N 1
ATOM 737 C CA . VAL A 1 95 ? -1.616 -7.682 1.597 1.00 97.56 95 VAL A CA 1
ATOM 738 C C . VAL A 1 95 ? -1.880 -8.833 2.574 1.00 97.56 95 VAL A C 1
ATOM 740 O O . VAL A 1 95 ? -1.753 -8.647 3.781 1.00 97.56 95 VAL A O 1
ATOM 743 N N . ALA A 1 96 ? -2.134 -10.039 2.061 1.00 97.38 96 ALA A N 1
ATOM 744 C CA . ALA A 1 96 ? -2.487 -11.198 2.884 1.00 97.38 96 ALA A CA 1
ATOM 745 C C . ALA A 1 96 ? -1.331 -11.743 3.747 1.00 97.38 96 ALA A C 1
ATOM 747 O O . ALA A 1 96 ? -1.562 -12.389 4.769 1.00 97.38 96 ALA A O 1
ATOM 748 N N . LYS A 1 97 ? -0.072 -11.567 3.320 1.00 97.56 97 LYS A N 1
ATOM 749 C CA . LYS A 1 97 ? 1.089 -12.125 4.036 1.00 97.56 97 LYS A CA 1
ATOM 750 C C . LYS A 1 97 ? 1.789 -11.129 4.944 1.00 97.56 97 LYS A C 1
ATOM 752 O O . LYS A 1 97 ? 2.374 -11.557 5.936 1.00 97.56 97 LYS A O 1
ATOM 757 N N . GLU A 1 98 ? 1.786 -9.855 4.572 1.00 97.62 98 GLU A N 1
ATOM 758 C CA . GLU A 1 98 ? 2.652 -8.840 5.172 1.00 97.62 98 GLU A CA 1
ATOM 759 C C . GLU A 1 98 ? 1.885 -7.681 5.811 1.00 97.62 98 GLU A C 1
ATOM 761 O O . GLU A 1 98 ? 2.492 -6.962 6.600 1.00 97.62 98 GLU A O 1
ATOM 766 N N . ILE A 1 99 ? 0.598 -7.492 5.490 1.00 97.81 99 ILE A N 1
ATOM 767 C CA . ILE A 1 99 ? -0.227 -6.429 6.084 1.00 97.81 99 ILE A CA 1
ATOM 768 C C . ILE A 1 99 ? -1.191 -7.007 7.114 1.00 97.81 99 ILE A C 1
ATOM 770 O O . ILE A 1 99 ? -1.051 -6.737 8.301 1.00 97.81 99 ILE A O 1
ATOM 774 N N . SER A 1 100 ? -2.150 -7.827 6.688 1.00 94.44 100 SER A N 1
ATOM 775 C CA . SER A 1 100 ? -3.163 -8.362 7.597 1.00 94.44 100 SER A CA 1
ATOM 776 C C . SER A 1 100 ? -3.628 -9.752 7.187 1.00 94.44 100 SER A C 1
ATOM 778 O O . SER A 1 100 ? -3.704 -10.073 6.001 1.00 94.44 100 SER A O 1
ATOM 780 N N . ARG A 1 101 ? -3.914 -10.579 8.196 1.00 88.00 101 ARG A N 1
ATOM 781 C CA . ARG A 1 101 ? -4.477 -11.934 8.057 1.00 88.00 101 ARG A CA 1
ATOM 782 C C . ARG A 1 101 ? -5.944 -12.013 8.488 1.00 88.00 101 ARG A C 1
ATOM 784 O O . ARG A 1 101 ? -6.499 -13.110 8.456 1.00 88.00 101 ARG A O 1
ATOM 791 N N . ASN A 1 102 ? -6.495 -10.897 8.964 1.00 66.88 102 ASN A N 1
ATOM 792 C CA . ASN A 1 102 ? -7.863 -10.796 9.466 1.00 66.88 102 ASN A CA 1
ATOM 793 C C . ASN A 1 102 ? -8.897 -10.789 8.339 1.00 66.88 102 ASN A C 1
ATOM 795 O O . ASN A 1 102 ? -8.562 -10.331 7.222 1.00 66.88 102 ASN A O 1
#

Radius of gyration: 13.61 Å; chains: 1; bounding box: 35×25×35 Å

Secondary structure (DSSP, 8-state):
-EEE-S---HHHHHTTTTT-SEEEEEE--SSHHHHHHHHS-TTHHHHHHHHHHHHHHHH-B-EE-TTS-EEEEE--EEPP-GGGTT-HHHHHHHIIIII---

Foldseek 3Di:
DDEEQLQDALVVLVVCAPPDFEYEHELEALAQVLCCVPPVRNCRNVSSLSNLLSQCVRFNDFDADPVRHTGGGYHYHYDDDPPCSRVVVSVVCSCCPPRDVD

Sequence (102 aa):
MYNCGGYESVETIKLLDGIIDIYMPDFKYGNNESAKKLSAAPDYVEVAKGAVKEMHRQVGDLKIDKRGIAQRGLLIRHLVLPSSLAGTREVMRFVAKEISRN

pLDDT: mean 96.61, std 3.47, range [66.88, 98.62]